Protein AF-A0A409VPT6-F1 (afdb_monomer_lite)

Radius of gyration: 24.67 Å; chains: 1; bounding box: 57×32×68 Å

pLDDT: mean 88.66, std 9.97, range [47.19, 98.19]

Structure (mmCIF, N/CA/C/O backbone):
data_AF-A0A409VPT6-F1
#
_entry.id   AF-A0A409VPT6-F1
#
loop_
_atom_site.group_PDB
_atom_site.id
_atom_site.type_symbol
_atom_site.label_atom_id
_atom_site.label_alt_id
_atom_site.label_comp_id
_atom_site.label_asym_id
_atom_site.label_entity_id
_atom_site.label_seq_id
_atom_site.pdbx_PDB_ins_code
_atom_site.Cartn_x
_atom_site.Cartn_y
_atom_site.Cartn_z
_atom_site.occupancy
_atom_site.B_iso_or_equiv
_atom_site.auth_seq_id
_atom_site.auth_comp_id
_atom_site.auth_asym_id
_atom_site.auth_atom_id
_atom_site.pdbx_PDB_model_num
ATOM 1 N N . MET A 1 1 ? 39.499 10.184 -47.093 1.00 47.19 1 MET A N 1
ATOM 2 C CA . MET A 1 1 ? 39.571 9.339 -45.882 1.00 47.19 1 MET A CA 1
ATOM 3 C C . MET A 1 1 ? 38.184 8.771 -45.639 1.00 47.19 1 MET A C 1
ATOM 5 O O . MET A 1 1 ? 37.333 9.498 -45.147 1.00 47.19 1 MET A O 1
ATOM 9 N N . ALA A 1 2 ? 37.920 7.538 -46.072 1.00 59.31 2 ALA A N 1
ATOM 10 C CA . ALA A 1 2 ? 36.707 6.837 -45.664 1.00 59.31 2 ALA A CA 1
ATOM 11 C C . ALA A 1 2 ? 36.967 6.303 -44.254 1.00 59.31 2 ALA A C 1
ATOM 13 O O . ALA A 1 2 ? 37.947 5.590 -44.040 1.00 59.31 2 ALA A O 1
ATOM 14 N N . VAL A 1 3 ? 36.156 6.717 -43.285 1.00 66.00 3 VAL A N 1
ATOM 15 C CA . VAL A 1 3 ? 36.090 6.005 -42.009 1.00 66.00 3 VAL A CA 1
ATOM 16 C C . VAL A 1 3 ? 35.548 4.620 -42.364 1.00 66.00 3 VAL A C 1
ATOM 18 O O . VAL A 1 3 ? 34.489 4.546 -42.978 1.00 66.00 3 VAL A O 1
ATOM 21 N N . ASP A 1 4 ? 36.313 3.564 -42.098 1.00 79.06 4 ASP A N 1
ATOM 22 C CA . ASP A 1 4 ? 35.982 2.189 -42.488 1.00 79.06 4 ASP A CA 1
ATOM 23 C C . ASP A 1 4 ? 34.535 1.817 -42.089 1.00 79.06 4 ASP A C 1
ATOM 25 O O . ASP A 1 4 ? 34.140 1.967 -40.929 1.00 79.06 4 ASP A O 1
ATOM 29 N N . ASP A 1 5 ? 33.727 1.355 -43.051 1.00 80.62 5 ASP A N 1
ATOM 30 C CA . ASP A 1 5 ? 32.314 1.003 -42.830 1.00 80.62 5 ASP A CA 1
ATOM 31 C C . ASP A 1 5 ? 32.161 -0.113 -41.782 1.00 80.62 5 ASP A C 1
ATOM 33 O O . ASP A 1 5 ? 31.136 -0.187 -41.088 1.00 80.62 5 ASP A O 1
ATOM 37 N N . ALA A 1 6 ? 33.190 -0.953 -41.604 1.00 83.50 6 ALA A N 1
ATOM 38 C CA . ALA A 1 6 ? 33.206 -1.967 -40.557 1.00 83.50 6 ALA A CA 1
ATOM 39 C C . ALA A 1 6 ? 33.375 -1.340 -39.161 1.00 83.50 6 ALA A C 1
ATOM 41 O O . ALA A 1 6 ? 32.654 -1.724 -38.236 1.00 83.50 6 ALA A O 1
ATOM 42 N N . LEU A 1 7 ? 34.220 -0.314 -39.004 1.00 86.69 7 LEU A N 1
ATOM 43 C CA . LEU A 1 7 ? 34.319 0.481 -37.774 1.00 86.69 7 LEU A CA 1
ATOM 44 C C . LEU A 1 7 ? 32.986 1.162 -37.435 1.00 86.69 7 LEU A C 1
ATOM 46 O O . LEU A 1 7 ? 32.523 1.076 -36.296 1.00 86.69 7 LEU A O 1
ATOM 50 N N . VAL A 1 8 ? 32.326 1.785 -38.417 1.00 87.75 8 VAL A N 1
ATOM 51 C CA . VAL A 1 8 ? 31.014 2.429 -38.216 1.00 87.75 8 VAL A CA 1
ATOM 52 C C . VAL A 1 8 ? 29.952 1.403 -37.806 1.00 87.75 8 VAL A C 1
ATOM 54 O O . VAL A 1 8 ? 29.148 1.664 -36.909 1.00 87.75 8 VAL A O 1
ATOM 57 N N . THR A 1 9 ? 29.953 0.223 -38.426 1.00 90.00 9 THR A N 1
ATOM 58 C CA . THR A 1 9 ? 29.032 -0.874 -38.092 1.00 90.00 9 THR A CA 1
ATOM 59 C C . THR A 1 9 ? 29.290 -1.416 -36.687 1.00 90.00 9 THR A C 1
ATOM 61 O O . THR A 1 9 ? 28.341 -1.611 -35.927 1.00 90.00 9 THR A O 1
ATOM 64 N N . SER A 1 10 ? 30.560 -1.585 -36.312 1.00 89.31 10 SER A N 1
ATOM 65 C CA . SER A 1 10 ? 30.970 -2.014 -34.975 1.00 89.31 10 SER A CA 1
ATOM 66 C C . SER A 1 10 ? 30.509 -1.012 -33.915 1.00 89.31 10 SER A C 1
ATOM 68 O O . SER A 1 10 ? 29.768 -1.386 -33.007 1.00 89.31 10 SER A O 1
ATOM 70 N N . ILE A 1 11 ? 30.813 0.282 -34.081 1.00 91.81 11 ILE A N 1
ATOM 71 C CA . ILE A 1 11 ? 30.380 1.355 -33.167 1.00 91.81 11 ILE A CA 1
ATOM 72 C C . ILE A 1 11 ? 28.850 1.389 -33.033 1.00 91.81 11 ILE A C 1
ATOM 74 O O . ILE A 1 11 ? 28.326 1.437 -31.921 1.00 91.81 11 ILE A O 1
ATOM 78 N N . LYS A 1 12 ? 28.106 1.292 -34.146 1.00 91.75 12 LYS A N 1
ATOM 79 C CA . LYS A 1 12 ? 26.634 1.193 -34.117 1.00 91.75 12 LYS A CA 1
ATOM 80 C C . LYS A 1 12 ? 26.138 -0.062 -33.393 1.00 91.75 12 LYS A C 1
ATOM 82 O O . LYS A 1 12 ? 25.018 -0.043 -32.890 1.00 91.75 12 LYS A O 1
ATOM 87 N N . GLY A 1 13 ? 26.909 -1.147 -33.377 1.00 90.56 13 GLY A N 1
ATOM 88 C CA . GLY A 1 13 ? 26.631 -2.357 -32.603 1.00 90.56 13 GLY A CA 1
ATOM 89 C C . GLY A 1 13 ? 26.766 -2.122 -31.097 1.00 90.56 13 GLY A C 1
ATOM 90 O O . GLY A 1 13 ? 25.807 -2.371 -30.367 1.00 90.56 13 GLY A O 1
ATOM 91 N N . TRP A 1 14 ? 27.902 -1.571 -30.655 1.00 86.44 14 TRP A N 1
ATOM 92 C CA . TRP A 1 14 ? 28.164 -1.230 -29.246 1.00 86.44 14 TRP A CA 1
ATOM 93 C C . TRP A 1 14 ? 27.136 -0.242 -28.694 1.00 86.44 14 TRP A C 1
ATOM 95 O O . TRP A 1 14 ? 26.495 -0.536 -27.692 1.00 86.44 14 TRP A O 1
ATOM 105 N N . ILE A 1 15 ? 26.857 0.850 -29.418 1.00 88.62 15 ILE A N 1
ATOM 106 C CA . ILE A 1 15 ? 25.839 1.834 -29.014 1.00 88.62 15 ILE A CA 1
ATOM 107 C C . ILE A 1 15 ? 24.468 1.170 -28.829 1.00 88.62 15 ILE A C 1
ATOM 109 O O . ILE A 1 15 ? 23.754 1.465 -27.875 1.00 88.62 15 ILE A O 1
ATOM 113 N N . ARG A 1 16 ? 24.078 0.249 -29.719 1.00 87.25 16 ARG A N 1
ATOM 114 C CA . ARG A 1 16 ? 22.783 -0.446 -29.622 1.00 87.25 16 ARG A CA 1
ATOM 115 C C . ARG A 1 16 ? 22.727 -1.392 -28.425 1.00 87.25 16 ARG A C 1
ATOM 117 O O . ARG A 1 16 ? 21.687 -1.480 -27.777 1.00 87.25 16 ARG A O 1
ATOM 124 N N . ALA A 1 17 ? 23.827 -2.091 -28.147 1.00 82.62 17 ALA A N 1
ATOM 125 C CA . ALA A 1 17 ? 23.953 -2.954 -26.979 1.00 82.62 17 ALA A CA 1
ATOM 126 C C . ALA A 1 17 ? 23.896 -2.139 -25.676 1.00 82.62 17 ALA A C 1
ATOM 128 O O . ALA A 1 17 ? 23.149 -2.507 -24.770 1.00 82.62 17 ALA A O 1
ATOM 129 N N . ASP A 1 18 ? 24.597 -1.004 -25.619 1.00 81.38 18 ASP A N 1
ATOM 130 C CA . ASP A 1 18 ? 24.611 -0.100 -24.467 1.00 81.38 18 ASP A CA 1
ATOM 131 C C . ASP A 1 18 ? 23.233 0.525 -24.220 1.00 81.38 18 ASP A C 1
ATOM 133 O O . ASP A 1 18 ? 22.713 0.431 -23.109 1.00 81.38 18 ASP A O 1
ATOM 137 N N . VAL A 1 19 ? 22.576 1.065 -25.256 1.00 82.56 19 VAL A N 1
ATOM 138 C CA . VAL A 1 19 ? 21.195 1.583 -25.163 1.00 82.56 19 VAL A CA 1
ATOM 139 C C . VAL A 1 19 ? 20.227 0.492 -24.693 1.00 82.56 19 VAL A C 1
ATOM 141 O O . VAL A 1 19 ? 19.388 0.732 -23.824 1.00 82.56 19 VAL A O 1
ATOM 144 N N . GLY A 1 20 ? 20.368 -0.734 -25.206 1.00 80.88 20 GLY A N 1
ATOM 145 C CA . GLY A 1 20 ? 19.574 -1.878 -24.757 1.00 80.88 20 GLY A CA 1
ATOM 146 C C . GLY A 1 20 ? 19.829 -2.276 -23.298 1.00 80.88 20 GLY A C 1
ATOM 147 O O . GLY A 1 20 ? 18.937 -2.824 -22.651 1.00 80.88 20 GLY A O 1
ATOM 148 N N . ASN A 1 21 ? 21.021 -2.008 -22.763 1.00 81.75 21 ASN A N 1
ATOM 149 C CA . ASN A 1 21 ? 21.356 -2.265 -21.366 1.00 81.75 21 ASN A CA 1
ATOM 150 C C . ASN A 1 21 ? 20.788 -1.168 -20.451 1.00 81.75 21 ASN A C 1
ATOM 152 O O . ASN A 1 21 ? 20.163 -1.486 -19.441 1.00 81.75 21 ASN A O 1
ATOM 156 N N . ILE A 1 22 ? 20.915 0.106 -20.848 1.00 83.88 22 ILE A N 1
ATOM 157 C CA . ILE A 1 22 ? 20.356 1.264 -20.128 1.00 83.88 22 ILE A CA 1
ATOM 158 C C . ILE A 1 22 ? 18.847 1.090 -19.915 1.00 83.88 22 ILE A C 1
ATOM 160 O O . ILE A 1 22 ? 18.390 1.125 -18.774 1.00 83.88 22 ILE A O 1
ATOM 164 N N . GLY A 1 23 ? 18.089 0.771 -20.971 1.00 83.88 23 GLY A N 1
ATOM 165 C CA . GLY A 1 23 ? 16.637 0.585 -20.855 1.00 83.88 23 GLY A CA 1
ATOM 166 C C . GLY A 1 23 ? 16.223 -0.550 -19.904 1.00 83.88 23 GLY A C 1
ATOM 167 O O . GLY A 1 23 ? 15.186 -0.469 -19.246 1.00 83.88 23 GLY A O 1
ATOM 168 N N . LYS A 1 24 ? 17.044 -1.603 -19.758 1.00 85.12 24 LYS A N 1
ATOM 169 C CA . LYS A 1 24 ? 16.789 -2.681 -18.781 1.00 85.12 24 LYS A CA 1
ATOM 170 C C . LYS A 1 24 ? 17.002 -2.216 -17.343 1.00 85.12 24 LYS A C 1
ATOM 172 O O . LYS A 1 24 ? 16.256 -2.639 -16.460 1.00 85.12 24 LYS A O 1
ATOM 177 N N . PHE A 1 25 ? 18.015 -1.385 -17.096 1.00 86.81 25 PHE A N 1
ATOM 178 C CA . PHE A 1 25 ? 18.245 -0.811 -15.772 1.00 86.81 25 PHE A CA 1
ATOM 179 C C . PHE A 1 25 ? 17.134 0.166 -15.396 1.00 86.81 25 PHE A C 1
ATOM 181 O O . PHE A 1 25 ? 16.600 0.058 -14.298 1.00 86.81 25 PHE A O 1
ATOM 188 N N . GLU A 1 26 ? 16.723 1.043 -16.311 1.00 88.88 26 GLU A N 1
ATOM 189 C CA . GLU A 1 26 ? 15.639 2.005 -16.073 1.00 88.88 26 GLU A CA 1
ATOM 190 C C . GLU A 1 26 ? 14.325 1.308 -15.708 1.00 88.88 26 GLU A C 1
ATOM 192 O O . GLU A 1 26 ? 13.754 1.593 -14.656 1.00 88.88 26 GLU A O 1
ATOM 197 N N . ALA A 1 27 ? 13.904 0.312 -16.496 1.00 88.00 27 ALA A N 1
ATOM 198 C CA . ALA A 1 27 ? 12.692 -0.457 -16.208 1.00 88.00 27 ALA A CA 1
ATOM 199 C C . ALA A 1 27 ? 12.765 -1.191 -14.854 1.00 88.00 27 ALA A C 1
ATOM 201 O O . ALA A 1 27 ? 11.764 -1.335 -14.148 1.00 88.00 27 ALA A O 1
ATOM 202 N N . ARG A 1 28 ? 13.960 -1.658 -14.463 1.00 86.94 28 ARG A N 1
ATOM 203 C CA . ARG A 1 28 ? 14.175 -2.303 -13.162 1.00 86.94 28 ARG A CA 1
ATOM 204 C C . ARG A 1 28 ? 14.032 -1.313 -12.010 1.00 86.94 28 ARG A C 1
ATOM 206 O O . ARG A 1 28 ? 13.381 -1.633 -11.015 1.00 86.94 28 ARG A O 1
ATOM 213 N N . GLU A 1 29 ? 14.659 -0.148 -12.125 1.00 89.19 29 GLU A N 1
ATOM 214 C CA . GLU A 1 29 ? 14.609 0.900 -11.105 1.00 89.19 29 GLU A CA 1
ATOM 215 C C . GLU A 1 29 ? 13.189 1.459 -10.950 1.00 89.19 29 GLU A C 1
ATOM 217 O O . GLU A 1 29 ? 12.736 1.675 -9.825 1.00 89.19 29 GLU A O 1
ATOM 222 N N . GLU A 1 30 ? 12.450 1.612 -12.051 1.00 90.25 30 GLU A N 1
ATOM 223 C CA . GLU A 1 30 ? 11.042 2.013 -12.033 1.00 90.25 30 GLU A CA 1
ATOM 224 C C . GLU A 1 30 ? 10.172 0.992 -11.287 1.00 90.25 30 GLU A C 1
ATOM 226 O O . GLU A 1 30 ? 9.483 1.352 -10.330 1.00 90.25 30 GLU A O 1
ATOM 231 N N . ALA A 1 31 ? 10.286 -0.298 -11.620 1.00 89.25 31 ALA A N 1
ATOM 232 C CA . ALA A 1 31 ? 9.540 -1.356 -10.937 1.00 89.25 31 ALA A CA 1
ATOM 233 C C . ALA A 1 31 ? 9.852 -1.423 -9.429 1.00 89.25 31 ALA A C 1
ATOM 235 O O . ALA A 1 31 ? 8.957 -1.624 -8.600 1.00 89.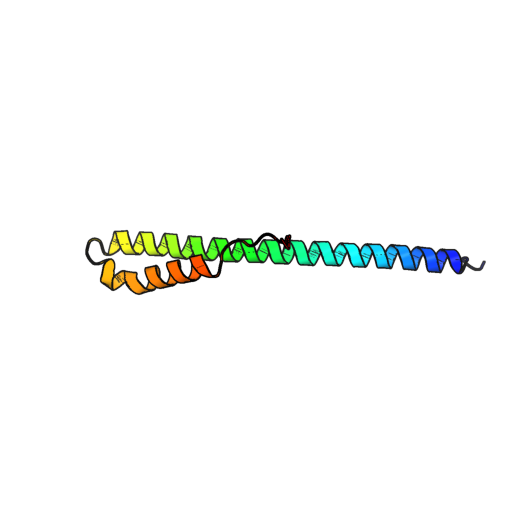25 31 ALA A O 1
ATOM 236 N N . LEU A 1 32 ? 11.122 -1.237 -9.051 1.00 89.06 32 LEU A N 1
ATOM 237 C CA . LEU A 1 32 ? 11.522 -1.158 -7.647 1.00 89.06 32 LEU A CA 1
ATOM 238 C C . LEU A 1 32 ? 10.891 0.058 -6.969 1.00 89.06 32 LEU A C 1
ATOM 240 O O . LEU A 1 32 ? 10.293 -0.090 -5.902 1.00 89.06 32 LEU A O 1
ATOM 244 N N . ARG A 1 33 ? 10.976 1.241 -7.585 1.00 91.62 33 ARG A N 1
ATOM 245 C CA . ARG A 1 33 ? 10.398 2.479 -7.049 1.00 91.62 33 ARG A CA 1
ATOM 246 C C . ARG A 1 33 ? 8.899 2.329 -6.803 1.00 91.62 33 ARG A C 1
ATOM 248 O O . ARG A 1 33 ? 8.440 2.632 -5.705 1.00 91.62 33 ARG A O 1
ATOM 255 N N . GLU A 1 34 ? 8.151 1.799 -7.764 1.00 91.44 34 GLU A N 1
ATOM 256 C CA . GLU A 1 34 ? 6.717 1.543 -7.603 1.00 91.44 34 GLU A CA 1
ATOM 257 C C . GLU A 1 34 ? 6.418 0.569 -6.458 1.00 91.44 34 GLU A C 1
ATOM 259 O O . GLU A 1 34 ? 5.483 0.772 -5.681 1.00 91.44 34 GLU A O 1
ATOM 264 N N . SER A 1 35 ? 7.221 -0.488 -6.317 1.00 90.75 35 SER A N 1
ATOM 265 C CA . SER A 1 35 ? 7.081 -1.444 -5.217 1.00 90.75 35 SER A CA 1
ATOM 266 C C . SER A 1 35 ? 7.298 -0.790 -3.845 1.00 90.75 35 SER A C 1
ATOM 268 O O . SER A 1 35 ? 6.607 -1.124 -2.874 1.00 90.75 35 SER A O 1
ATOM 270 N N . TRP A 1 36 ? 8.238 0.152 -3.746 1.00 91.25 36 TRP A N 1
ATOM 271 C CA . TRP A 1 36 ? 8.455 0.933 -2.528 1.00 91.25 36 TRP A CA 1
ATOM 272 C C . TRP A 1 36 ? 7.297 1.894 -2.256 1.00 91.25 36 TRP A C 1
ATOM 274 O O . TRP A 1 36 ? 6.829 1.949 -1.119 1.00 91.25 36 TRP A O 1
ATOM 284 N N . VAL A 1 37 ? 6.772 2.577 -3.279 1.00 94.12 37 VAL A N 1
ATOM 285 C CA . VAL A 1 37 ? 5.585 3.443 -3.148 1.00 94.12 37 VAL A CA 1
ATOM 286 C C . VAL A 1 37 ? 4.397 2.653 -2.594 1.00 94.12 37 VAL A C 1
ATOM 288 O O . VAL A 1 37 ? 3.834 3.033 -1.570 1.00 94.12 37 VAL A O 1
ATOM 291 N N . LYS A 1 38 ? 4.096 1.483 -3.166 1.00 94.00 38 LYS A N 1
ATOM 292 C CA . LYS A 1 38 ? 3.026 0.586 -2.690 1.00 94.00 38 LYS A CA 1
ATOM 293 C C . LYS A 1 38 ? 3.206 0.149 -1.234 1.00 94.00 38 LYS A C 1
ATOM 295 O O . LYS A 1 38 ? 2.231 0.009 -0.497 1.00 94.00 38 LYS A O 1
ATOM 300 N N . SER A 1 39 ? 4.452 -0.040 -0.805 1.00 93.31 39 SER A N 1
ATOM 301 C CA . SER A 1 39 ? 4.772 -0.359 0.591 1.00 93.31 39 SER A CA 1
ATOM 302 C C . SER A 1 39 ? 4.536 0.830 1.520 1.00 93.31 39 SER A C 1
ATOM 304 O O . SER A 1 39 ? 4.043 0.659 2.636 1.00 93.31 39 SER A O 1
ATOM 306 N N . MET A 1 40 ? 4.858 2.042 1.064 1.00 95.56 40 MET A N 1
ATOM 307 C CA . MET A 1 40 ? 4.610 3.273 1.816 1.00 95.56 40 MET A CA 1
ATOM 308 C C . MET A 1 40 ? 3.115 3.574 1.956 1.00 95.56 40 MET A C 1
ATOM 310 O O . MET A 1 40 ? 2.692 4.000 3.028 1.00 95.56 40 MET A O 1
ATOM 314 N N . GLU A 1 41 ? 2.298 3.264 0.949 1.00 95.25 41 GLU A N 1
ATOM 315 C CA . GLU A 1 41 ? 0.833 3.366 1.042 1.00 95.25 41 GLU A CA 1
ATOM 316 C C . GLU A 1 41 ? 0.265 2.504 2.180 1.00 95.25 41 GLU A C 1
ATOM 318 O O . GLU A 1 41 ? -0.538 2.983 2.982 1.00 95.25 41 GLU A O 1
ATOM 323 N N . ILE A 1 42 ? 0.723 1.251 2.305 1.00 96.62 42 ILE A N 1
ATOM 324 C CA . ILE A 1 42 ? 0.321 0.357 3.405 1.00 96.62 42 ILE A CA 1
ATOM 325 C C . ILE A 1 42 ? 0.692 0.972 4.761 1.00 96.62 42 ILE A C 1
ATOM 327 O O . ILE A 1 42 ? -0.105 0.922 5.701 1.00 96.62 42 ILE A O 1
ATOM 331 N N . ARG A 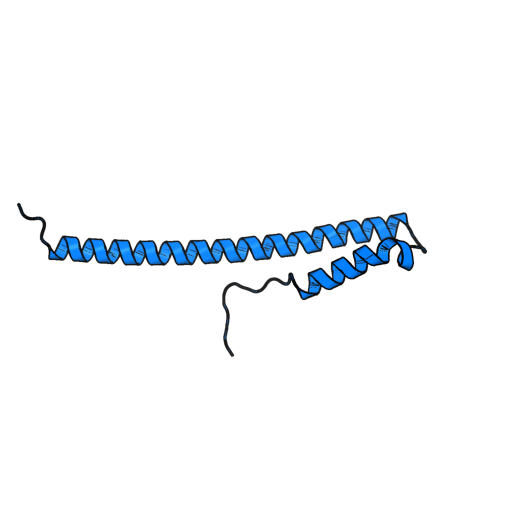1 43 ? 1.896 1.551 4.878 1.00 96.06 43 ARG A N 1
ATOM 332 C CA . ARG A 1 43 ? 2.366 2.178 6.124 1.00 96.06 43 ARG A CA 1
ATOM 333 C C . ARG A 1 43 ? 1.495 3.364 6.526 1.00 96.06 43 ARG A C 1
ATOM 335 O O . ARG A 1 43 ? 1.101 3.430 7.685 1.00 96.06 43 ARG A O 1
ATOM 342 N N . LEU A 1 44 ? 1.135 4.228 5.578 1.00 97.50 44 LEU A N 1
ATOM 343 C CA . LEU A 1 44 ? 0.251 5.368 5.831 1.00 97.50 44 LEU A CA 1
ATOM 344 C C . LEU A 1 44 ? -1.123 4.918 6.338 1.00 97.50 44 LEU A C 1
ATOM 346 O O . LEU A 1 44 ? -1.609 5.428 7.345 1.00 97.50 44 LEU A O 1
ATOM 350 N N . VAL A 1 45 ? -1.733 3.918 5.692 1.00 97.62 45 VAL A N 1
ATOM 351 C CA . VAL A 1 45 ? -3.036 3.393 6.133 1.00 97.62 45 VAL A CA 1
ATOM 352 C C . VAL A 1 45 ? -2.937 2.749 7.516 1.00 97.62 45 VAL A C 1
ATOM 354 O O . VAL A 1 45 ? -3.835 2.924 8.335 1.00 97.62 45 VAL A O 1
ATOM 357 N N . ARG A 1 46 ? -1.838 2.046 7.816 1.00 97.31 46 ARG A N 1
ATOM 358 C CA . ARG A 1 46 ? -1.598 1.468 9.145 1.00 97.31 46 ARG A CA 1
ATOM 359 C C . ARG A 1 46 ? -1.489 2.538 10.230 1.00 97.31 46 ARG A C 1
ATOM 361 O O . ARG A 1 46 ? -2.037 2.355 11.314 1.00 97.31 46 ARG A O 1
ATOM 368 N N . GLU A 1 47 ? -0.762 3.618 9.961 1.00 98.19 47 GLU A N 1
ATOM 369 C CA . GLU A 1 47 ? -0.610 4.734 10.897 1.00 98.19 47 GLU A CA 1
ATOM 370 C C . GLU A 1 47 ? -1.952 5.420 11.159 1.00 98.19 47 GLU A C 1
ATOM 372 O O . GLU A 1 47 ? -2.290 5.689 12.311 1.00 98.19 47 GLU A O 1
ATOM 377 N N . GLU A 1 48 ? -2.753 5.636 10.117 1.00 97.94 48 GLU A N 1
ATOM 378 C CA . GLU A 1 48 ? -4.078 6.237 10.257 1.00 97.94 48 GLU A CA 1
ATOM 379 C C . GLU A 1 48 ? -5.058 5.322 11.001 1.00 97.94 48 GLU A C 1
ATOM 381 O O . GLU A 1 48 ? -5.780 5.769 11.892 1.00 97.94 48 GLU A O 1
ATOM 386 N N . LEU A 1 49 ? -5.018 4.015 10.728 1.00 97.75 49 LEU A N 1
ATOM 387 C CA . LEU A 1 49 ? -5.784 3.020 11.477 1.00 97.75 49 LEU A CA 1
ATOM 388 C C . LEU A 1 49 ? -5.413 3.027 12.968 1.00 97.75 49 LEU A C 1
ATOM 390 O O . LEU A 1 49 ? -6.297 2.983 13.822 1.00 97.75 49 LEU A O 1
ATOM 394 N N . ALA A 1 50 ? -4.122 3.136 13.294 1.00 97.62 50 ALA A N 1
ATOM 395 C CA . ALA A 1 50 ? -3.662 3.210 14.678 1.00 97.62 50 ALA A CA 1
ATOM 396 C C . ALA A 1 50 ? -4.165 4.476 15.393 1.00 97.62 50 ALA A C 1
ATOM 398 O O . ALA A 1 50 ? -4.559 4.405 16.560 1.00 97.62 50 ALA A O 1
ATOM 399 N N . LYS A 1 51 ? -4.201 5.624 14.702 1.00 97.81 51 LYS A N 1
ATOM 400 C CA . LYS A 1 51 ? -4.802 6.854 15.241 1.00 97.81 51 LYS A CA 1
ATOM 401 C C . LYS A 1 51 ? -6.301 6.686 15.475 1.00 97.81 51 LYS A C 1
ATOM 403 O O . LYS A 1 51 ? -6.766 7.039 16.554 1.00 97.81 51 LYS A O 1
ATOM 408 N N . CYS A 1 52 ? -7.026 6.102 14.519 1.00 97.62 52 CYS A N 1
ATOM 409 C CA . CYS A 1 52 ? -8.460 5.835 14.647 1.00 97.62 52 CYS A CA 1
ATOM 410 C C . CYS A 1 52 ? -8.748 4.932 15.855 1.00 97.62 52 CYS A C 1
ATOM 412 O O . CYS A 1 52 ? -9.563 5.275 16.703 1.00 97.62 52 CYS A O 1
ATOM 414 N N . HIS A 1 53 ? -7.995 3.839 16.015 1.00 97.44 53 HIS A N 1
ATOM 415 C CA . HIS A 1 53 ? -8.121 2.954 17.178 1.00 97.44 53 HIS A CA 1
ATOM 416 C C . HIS A 1 53 ? -7.882 3.689 18.503 1.00 97.44 53 HIS A C 1
ATOM 418 O O . HIS A 1 53 ? -8.581 3.443 19.483 1.00 97.44 53 HIS A O 1
ATOM 424 N N . LYS A 1 54 ? -6.903 4.602 18.540 1.00 97.25 54 LYS A N 1
ATOM 425 C CA . LYS A 1 54 ? -6.611 5.399 19.735 1.00 97.25 54 LYS A CA 1
ATOM 426 C C . LYS A 1 54 ? -7.706 6.429 20.034 1.00 97.25 54 LYS A C 1
ATOM 428 O O . LYS A 1 54 ? -7.976 6.675 21.205 1.00 97.25 54 LYS A O 1
ATOM 433 N N . ALA A 1 55 ? -8.295 7.037 19.007 1.00 97.19 55 ALA A N 1
ATOM 434 C CA . ALA A 1 55 ? -9.334 8.054 19.150 1.00 97.19 55 ALA A CA 1
ATOM 435 C C . ALA A 1 55 ? -10.690 7.453 19.556 1.00 97.19 55 ALA A C 1
ATOM 437 O O . ALA A 1 55 ? -11.339 7.968 20.459 1.00 97.19 55 ALA A O 1
ATOM 438 N N . GLU A 1 56 ? -11.085 6.347 18.923 1.00 96.44 56 GLU A N 1
ATOM 439 C CA . GLU A 1 56 ? -12.397 5.711 19.110 1.00 96.44 56 GLU A CA 1
ATOM 440 C C . GLU A 1 56 ? -12.457 4.786 20.333 1.00 96.44 56 GLU A C 1
ATOM 442 O O . GLU A 1 56 ? -13.539 4.468 20.836 1.00 96.44 56 GLU A O 1
ATOM 447 N N . GLY A 1 57 ? -11.302 4.316 20.818 1.00 94.62 57 GLY A N 1
ATOM 448 C CA . GLY A 1 57 ? -11.233 3.386 21.940 1.00 94.62 57 GLY A CA 1
ATOM 449 C C . GLY A 1 57 ? -12.066 2.136 21.661 1.00 94.62 57 GLY A C 1
ATOM 450 O O . GLY A 1 57 ? -11.877 1.470 20.651 1.00 94.62 57 GLY A O 1
ATOM 451 N N . VAL A 1 58 ? -13.024 1.822 22.533 1.00 95.19 58 VAL A N 1
ATOM 452 C CA . VAL A 1 58 ? -13.848 0.604 22.421 1.00 95.19 58 VAL A CA 1
ATOM 453 C C . VAL A 1 58 ? -14.719 0.583 21.155 1.00 95.19 58 VAL A C 1
ATOM 455 O O . VAL A 1 58 ? -15.089 -0.494 20.693 1.00 95.19 58 VAL A O 1
ATOM 458 N N . ASN A 1 59 ? -15.009 1.746 20.558 1.00 95.38 59 ASN A N 1
ATOM 459 C CA . ASN A 1 59 ? -15.881 1.855 19.386 1.00 95.38 59 ASN A CA 1
ATOM 460 C C . ASN A 1 59 ? -15.161 1.641 18.040 1.00 95.38 59 ASN A C 1
ATOM 462 O O . ASN A 1 59 ? -15.758 1.759 16.967 1.00 95.38 59 ASN A O 1
ATOM 466 N N . HIS A 1 60 ? -13.865 1.313 18.060 1.00 94.88 60 HIS A N 1
ATOM 467 C CA . HIS A 1 60 ? -13.067 1.206 16.837 1.00 94.88 60 HIS A CA 1
ATOM 468 C C . HIS A 1 60 ? -13.578 0.125 15.860 1.00 94.88 60 HIS A C 1
ATOM 470 O O . HIS A 1 60 ? -13.276 0.186 14.669 1.00 94.88 60 HIS A O 1
ATOM 476 N N . TYR A 1 61 ? -14.335 -0.871 16.336 1.00 92.94 61 TYR A N 1
ATOM 477 C CA . TYR A 1 61 ? -14.852 -1.968 15.508 1.00 92.94 61 TYR A CA 1
ATOM 478 C C . TYR A 1 61 ? -15.849 -1.509 14.443 1.00 92.94 61 TYR A C 1
ATOM 480 O O . TYR A 1 61 ? -15.868 -2.080 13.354 1.00 92.94 61 TYR A O 1
ATOM 488 N N . GLU A 1 62 ? -16.648 -0.484 14.735 1.00 94.50 62 GLU A N 1
ATOM 489 C CA . GLU A 1 62 ? -17.597 0.085 13.777 1.00 94.50 62 GLU A CA 1
ATOM 490 C C . GLU A 1 62 ? -16.960 1.260 13.032 1.00 94.50 62 GLU A C 1
ATOM 492 O O . GLU A 1 62 ? -16.885 1.255 11.801 1.00 94.50 62 GLU A O 1
ATOM 497 N N . ASN A 1 63 ? -16.395 2.216 13.776 1.00 95.44 63 ASN A N 1
ATOM 498 C CA . ASN A 1 63 ? -15.921 3.480 13.212 1.00 95.44 63 ASN A CA 1
ATOM 499 C C . ASN A 1 63 ? -14.645 3.336 12.360 1.00 95.44 63 ASN A C 1
ATOM 501 O O . ASN A 1 63 ? -14.491 4.028 11.352 1.00 95.44 63 ASN A O 1
ATOM 505 N N . CYS A 1 64 ? -13.749 2.399 12.699 1.00 97.38 64 CYS A N 1
ATOM 506 C CA . CYS A 1 64 ? -12.492 2.172 11.970 1.00 97.38 64 CYS A CA 1
ATOM 507 C C . CYS A 1 64 ? -12.552 0.968 11.011 1.00 97.38 64 CYS A C 1
ATOM 509 O O . CYS A 1 64 ? -11.523 0.561 10.454 1.00 97.38 64 CYS A O 1
ATOM 511 N N . LYS A 1 65 ? -13.737 0.377 10.793 1.00 96.75 65 LYS A N 1
ATOM 512 C CA . LYS A 1 65 ? -13.913 -0.826 9.963 1.00 96.75 65 LYS A CA 1
ATOM 513 C C . LYS A 1 65 ? -13.404 -0.635 8.536 1.00 96.75 65 LYS A C 1
ATOM 515 O O . LYS A 1 65 ? -12.638 -1.456 8.038 1.00 96.75 65 LYS A O 1
ATOM 520 N N . TRP A 1 66 ? -13.756 0.482 7.906 1.00 96.31 66 TRP A N 1
ATOM 521 C CA . TRP A 1 66 ? -13.358 0.791 6.530 1.00 96.31 66 TRP A CA 1
ATOM 522 C C . TRP A 1 66 ? -11.833 0.939 6.376 1.00 96.31 66 TRP A C 1
ATOM 524 O O . TRP A 1 66 ? -11.266 0.502 5.374 1.00 96.31 66 TRP A O 1
ATOM 534 N N . LEU A 1 67 ? -11.142 1.499 7.381 1.00 97.19 67 LEU A N 1
ATOM 535 C CA . LEU A 1 67 ? -9.675 1.574 7.405 1.00 97.19 67 LEU A CA 1
ATOM 536 C C . LEU A 1 67 ? -9.055 0.186 7.551 1.00 97.19 67 LEU A C 1
ATOM 538 O O . LEU A 1 67 ? -8.061 -0.116 6.891 1.00 97.19 67 LEU A O 1
ATOM 542 N N . SER A 1 68 ? -9.658 -0.664 8.381 1.00 96.81 68 SER A N 1
ATOM 543 C CA . SER A 1 68 ? -9.211 -2.042 8.589 1.00 96.81 68 SER A CA 1
ATOM 544 C C . SER A 1 68 ? -9.355 -2.870 7.311 1.00 96.81 68 SER A C 1
ATOM 546 O O . SER A 1 68 ? -8.412 -3.542 6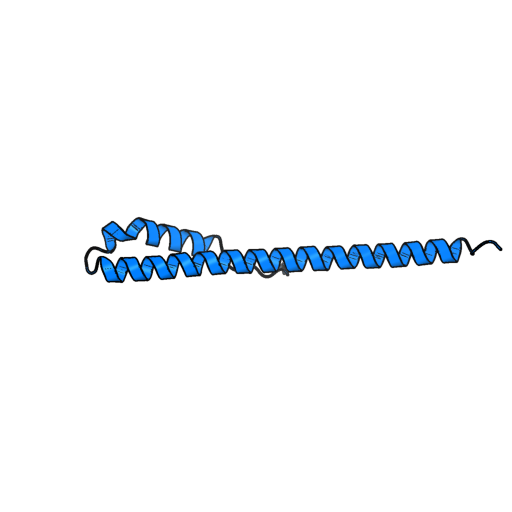.895 1.00 96.81 68 SER A O 1
ATOM 548 N N . GLU A 1 69 ? -10.499 -2.776 6.634 1.00 97.12 69 GLU A N 1
ATOM 549 C CA . GLU A 1 69 ? -10.750 -3.442 5.352 1.00 97.12 69 GLU A CA 1
ATOM 550 C C . GLU A 1 69 ? -9.788 -2.952 4.267 1.00 97.12 69 GLU A C 1
ATOM 552 O O . GLU A 1 69 ? -9.169 -3.766 3.577 1.00 97.12 69 GLU A O 1
ATOM 557 N N . LYS A 1 70 ? -9.576 -1.633 4.174 1.00 96.69 70 LYS A N 1
ATOM 558 C CA . LYS A 1 70 ? -8.607 -1.040 3.245 1.00 96.69 70 LYS A CA 1
ATOM 559 C C . LYS A 1 70 ? -7.184 -1.523 3.522 1.00 96.69 70 LYS A C 1
ATOM 561 O O . LYS A 1 70 ? -6.469 -1.891 2.592 1.00 96.69 70 LYS A O 1
ATOM 566 N N . TYR A 1 71 ? -6.769 -1.564 4.787 1.00 97.00 71 TYR A N 1
ATOM 567 C CA . TYR A 1 71 ? -5.455 -2.073 5.177 1.00 97.00 71 TYR A CA 1
ATOM 568 C C . TYR A 1 71 ? -5.273 -3.539 4.762 1.00 97.00 71 TYR A C 1
ATOM 570 O O . TYR A 1 71 ? -4.268 -3.892 4.142 1.00 97.00 71 TYR A O 1
ATOM 578 N N . LEU A 1 72 ? -6.271 -4.386 5.031 1.00 96.44 72 LEU A N 1
ATOM 579 C CA . LEU A 1 72 ? -6.254 -5.799 4.646 1.00 96.44 72 LEU A CA 1
ATOM 580 C C . LEU A 1 72 ? -6.237 -5.994 3.126 1.00 96.44 72 LEU A C 1
ATOM 582 O O . LEU A 1 72 ? -5.550 -6.890 2.633 1.00 96.44 72 LEU A O 1
ATOM 586 N N . GLN A 1 73 ? -6.960 -5.160 2.378 1.00 96.56 73 GLN A N 1
ATOM 587 C CA . GLN A 1 73 ? -6.936 -5.175 0.919 1.00 96.56 73 GLN A CA 1
ATOM 588 C C . GLN A 1 73 ? -5.536 -4.842 0.393 1.00 96.56 73 GLN A C 1
ATOM 590 O O . GLN A 1 73 ? -4.984 -5.609 -0.399 1.00 96.56 73 GLN A O 1
ATOM 595 N N . LEU A 1 74 ? -4.928 -3.760 0.888 1.00 95.69 74 LEU A N 1
ATOM 596 C CA . LEU A 1 74 ? -3.588 -3.344 0.473 1.00 95.69 74 LEU A CA 1
ATOM 597 C C . LEU A 1 74 ? -2.527 -4.391 0.831 1.00 95.69 74 LEU A C 1
ATOM 599 O O . LEU A 1 74 ? -1.655 -4.679 0.016 1.00 95.69 74 LEU A O 1
ATOM 603 N N . LEU A 1 75 ? -2.621 -5.047 1.991 1.00 93.75 75 LEU A N 1
ATOM 604 C CA . LEU A 1 75 ? -1.708 -6.142 2.345 1.00 93.75 75 LEU A CA 1
ATOM 605 C C . LEU A 1 75 ? -1.750 -7.318 1.358 1.00 93.75 75 LEU A C 1
ATOM 607 O O . LEU A 1 75 ? -0.758 -8.036 1.222 1.00 93.75 75 LEU A O 1
ATOM 611 N N . ARG A 1 76 ? -2.870 -7.534 0.660 1.00 91.94 76 ARG A N 1
ATOM 612 C CA . ARG A 1 76 ? -2.993 -8.587 -0.359 1.00 91.94 76 ARG A CA 1
ATOM 613 C C . ARG A 1 76 ? -2.431 -8.136 -1.707 1.00 91.94 76 ARG A C 1
ATOM 615 O O . ARG A 1 76 ? -1.736 -8.917 -2.359 1.00 91.94 76 ARG A O 1
ATOM 622 N N . THR A 1 77 ? -2.714 -6.900 -2.117 1.00 90.19 77 THR A N 1
ATOM 623 C CA . THR A 1 77 ? -2.396 -6.390 -3.463 1.00 90.19 77 THR A CA 1
ATOM 624 C C . THR A 1 77 ? -0.997 -5.789 -3.576 1.00 90.19 77 THR A C 1
ATOM 626 O O . THR A 1 77 ? -0.318 -6.002 -4.579 1.00 90.19 77 THR A O 1
ATOM 629 N N . ASN A 1 78 ? -0.542 -5.080 -2.544 1.00 89.56 78 ASN A N 1
ATOM 630 C CA . ASN A 1 78 ? 0.613 -4.179 -2.588 1.00 89.56 78 ASN A CA 1
ATOM 631 C C . ASN A 1 78 ? 1.891 -4.796 -1.998 1.00 89.56 78 ASN A C 1
ATOM 633 O O . ASN A 1 78 ? 2.823 -4.080 -1.635 1.00 89.5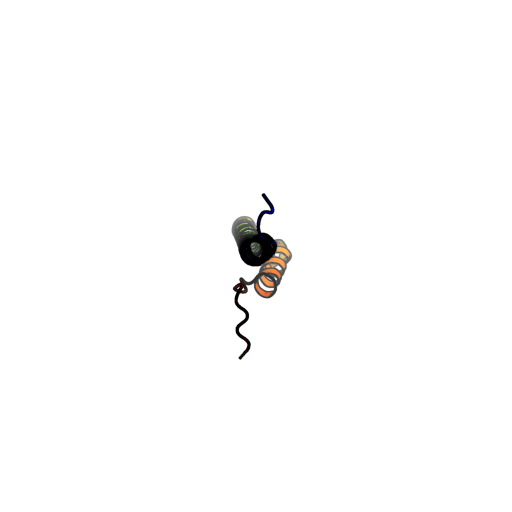6 78 ASN A O 1
ATOM 637 N N . ARG A 1 79 ? 1.965 -6.129 -1.898 1.00 82.56 79 ARG A N 1
ATOM 638 C CA . ARG A 1 79 ? 3.188 -6.797 -1.433 1.00 82.56 79 ARG A CA 1
ATOM 639 C C . ARG A 1 79 ? 4.342 -6.530 -2.391 1.00 82.56 79 ARG A C 1
ATOM 641 O O . ARG A 1 79 ? 4.171 -6.628 -3.607 1.00 82.56 79 ARG A O 1
ATOM 648 N N . VAL A 1 80 ? 5.519 -6.274 -1.823 1.00 84.50 80 VAL A N 1
ATOM 649 C CA . VAL A 1 80 ? 6.772 -6.166 -2.574 1.00 84.50 80 VAL A CA 1
ATOM 650 C C . VAL A 1 80 ? 7.002 -7.469 -3.327 1.00 84.50 80 VAL A C 1
ATOM 652 O O . VAL A 1 80 ? 7.238 -8.517 -2.727 1.00 84.50 80 VAL A O 1
ATOM 655 N N . LYS A 1 81 ? 6.910 -7.402 -4.653 1.00 75.81 81 LYS A N 1
ATOM 656 C CA . LYS A 1 81 ? 7.3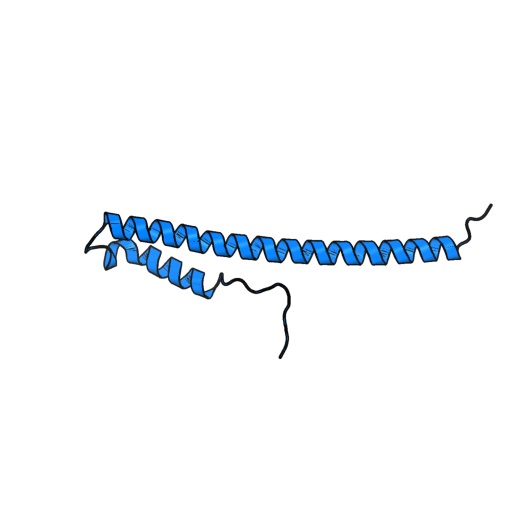20 -8.475 -5.553 1.00 75.81 81 LYS A CA 1
ATOM 657 C C . LYS A 1 81 ? 8.662 -8.034 -6.111 1.00 75.81 81 LYS A C 1
ATOM 659 O O . LYS A 1 81 ? 8.733 -7.005 -6.775 1.00 75.81 81 LYS A O 1
ATOM 664 N N . GLY A 1 82 ? 9.731 -8.753 -5.774 1.00 75.38 82 GLY A N 1
ATOM 665 C CA . GLY A 1 82 ? 11.058 -8.447 -6.309 1.00 75.38 82 GLY A CA 1
ATOM 666 C C . GLY A 1 82 ? 11.042 -8.402 -7.842 1.00 75.38 82 GLY A C 1
ATOM 667 O O . GLY A 1 82 ? 10.210 -9.044 -8.480 1.00 75.38 82 GLY A O 1
ATOM 668 N N . TYR A 1 83 ? 11.972 -7.659 -8.444 1.00 75.62 83 TYR A N 1
ATOM 669 C CA . TYR A 1 83 ? 12.032 -7.506 -9.905 1.00 75.62 83 TYR A CA 1
ATOM 670 C C . TYR A 1 83 ? 12.393 -8.814 -10.634 1.00 75.62 83 TYR A C 1
ATOM 672 O O . TYR A 1 83 ? 12.086 -8.987 -11.812 1.00 75.62 83 TYR A O 1
ATOM 680 N N . LYS A 1 84 ? 13.065 -9.740 -9.940 1.00 77.06 84 LYS A N 1
ATOM 681 C CA . LYS A 1 84 ? 13.475 -11.031 -10.487 1.00 77.06 84 LYS A CA 1
ATOM 682 C C . LYS A 1 84 ? 12.329 -12.029 -10.332 1.00 77.06 84 LYS A C 1
ATOM 684 O O . LYS A 1 84 ? 12.104 -12.545 -9.239 1.00 77.06 84 LYS A O 1
ATOM 689 N N . LYS A 1 85 ? 11.620 -12.309 -11.427 1.00 68.81 85 LYS A N 1
ATOM 690 C CA . LYS A 1 85 ? 10.728 -13.471 -11.506 1.00 68.81 85 LYS A CA 1
ATOM 691 C C . LYS A 1 85 ? 11.608 -14.717 -11.605 1.00 68.81 85 LYS A C 1
ATOM 693 O O . LYS A 1 85 ? 12.407 -14.827 -12.529 1.00 68.81 85 LYS A O 1
ATOM 698 N N . ILE A 1 86 ? 11.543 -15.577 -10.595 1.00 71.38 86 ILE A N 1
ATOM 699 C CA . ILE A 1 86 ? 12.143 -16.910 -10.639 1.00 71.38 86 ILE A CA 1
ATOM 700 C C . ILE A 1 86 ? 10.981 -17.829 -10.985 1.00 71.38 86 ILE A C 1
ATOM 702 O O . ILE A 1 86 ? 10.112 -18.042 -10.141 1.00 71.38 86 ILE A O 1
ATOM 706 N N . ASP A 1 87 ? 10.921 -18.280 -12.231 1.00 64.31 87 ASP A N 1
ATOM 707 C CA . ASP A 1 87 ? 10.010 -19.354 -12.605 1.00 64.31 87 ASP A CA 1
ATOM 708 C C . ASP A 1 87 ? 10.591 -20.648 -12.004 1.00 64.31 87 ASP A C 1
ATOM 710 O O . ASP A 1 87 ? 11.753 -20.976 -12.257 1.00 64.31 87 ASP A O 1
ATOM 714 N 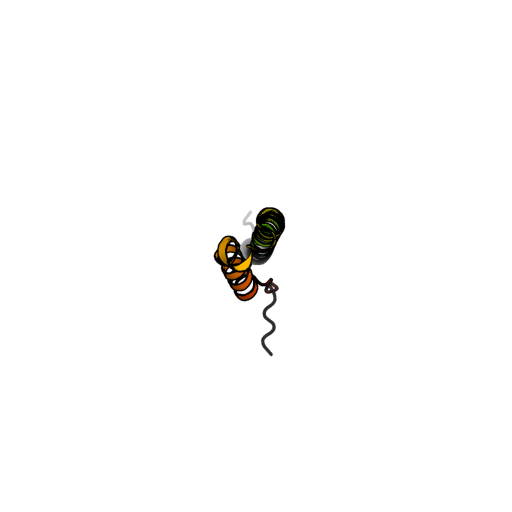N . VAL A 1 88 ? 9.829 -21.299 -11.120 1.00 60.56 88 VAL A N 1
ATOM 715 C CA . VAL A 1 88 ? 10.148 -22.611 -10.523 1.00 60.56 88 VAL A CA 1
ATOM 716 C C . VAL A 1 88 ? 9.380 -23.682 -11.273 1.00 60.56 88 VAL A C 1
ATOM 718 O O . VAL A 1 88 ? 8.174 -23.445 -11.518 1.00 60.56 88 VAL A O 1
#

InterPro domains:
  IPR039993 NADH dehydrogenase [ubiquinone] 1 beta subcomplex subunit 10 [PTHR13094] (25-85)

Secondary structure (DSSP, 8-state):
-PPPHHHHHHHHHHHHHHHHHHHHHHHHHHHHHHHHHHHHHHHHHHHHHHHHHHHHGGGHHHHTHHHHHHHHHHHHHS----S-----

Foldseek 3Di:
DDPDVVVVVVVVVVVVVVVVVVVVVVVQVVLQVQLVVLVVVLVVLVVVLVVLCVVCPPNCVPVVVVSVVVSVVSVVVNHRDHPDDDDD

Organism: NCBI:txid231916

Sequence (88 aa):
MAVDDALVTSIKGWIRADVGNIGKFEAREEALRESWVKSMEIRLVREELAKCHKAEGVNHYENCKWLSEKYLQLLRTNRVKGYKKIDV